Protein AF-A0A1I2Y8J3-F1 (afdb_monomer_lite)

Radius of gyration: 14.12 Å; chains: 1; bounding box: 34×33×39 Å

pLDDT: mean 87.3, std 13.35, range [31.08, 98.31]

Foldseek 3Di:
DCCPAPNVVQAAKDWDWDWDQDPVGIWIKTWMWHWDQDDPNQWIWIWIWMDTHNDTKIKIKIWGADPPRFKIKIWMAMPVRDIFIWMWGADPQWIWIDGDVDTDIDGDDDPDD

Organism: NCBI:txid414048

Sequence (113 aa):
MIKNSNFKRLLGVWTTSGSIKSEHGNLNLTGIDSYELTLDGHFILHKADVKMGVESSQTFEMIKLDSALDKANMQYFNSKGENGKMISSITDNNFNIEGNGLKFSGKSLLSVL

Secondary structure (DSSP, 8-state):
-GGGSGGGGG-EEEEEEEEEEETTEEEEEEEEEEEEEEGGGTEEEEEEEEEETTEEEEEEEEEEE-SSTTEEEEEEEETTS-EEEEEEEEETTEEEEEETTEEEEEE------

Structure (mmCIF, N/CA/C/O backbone):
data_AF-A0A1I2Y8J3-F1
#
_entry.id   AF-A0A1I2Y8J3-F1
#
loop_
_atom_site.group_PDB
_atom_site.id
_atom_site.type_symbol
_atom_site.label_atom_id
_atom_site.label_alt_id
_atom_site.label_comp_id
_atom_site.label_asym_id
_atom_site.label_entity_id
_atom_site.label_seq_id
_atom_site.pdbx_PDB_ins_code
_atom_site.Cartn_x
_atom_site.Cartn_y
_atom_site.Cartn_z
_atom_site.occupancy
_atom_site.B_iso_or_equiv
_atom_site.auth_seq_id
_atom_site.auth_comp_id
_atom_site.auth_asym_id
_atom_site.auth_atom_id
_atom_site.pdbx_PDB_model_num
ATOM 1 N N . MET A 1 1 ? 7.696 -0.724 -16.799 1.00 79.88 1 MET A N 1
ATOM 2 C CA . MET A 1 1 ? 6.926 -1.835 -16.186 1.00 79.88 1 MET A CA 1
ATOM 3 C C . MET A 1 1 ? 7.188 -1.862 -14.689 1.00 79.88 1 MET A C 1
ATOM 5 O O . MET A 1 1 ? 8.342 -1.683 -14.314 1.00 79.88 1 MET A O 1
ATOM 9 N N . ILE A 1 2 ? 6.171 -2.108 -13.850 1.00 88.38 2 ILE A N 1
ATOM 10 C CA . ILE A 1 2 ? 6.312 -2.103 -12.374 1.00 88.38 2 ILE A CA 1
ATOM 11 C C . ILE A 1 2 ? 7.382 -3.076 -11.881 1.00 88.38 2 ILE A C 1
ATOM 13 O O . ILE A 1 2 ? 8.165 -2.740 -11.000 1.00 88.38 2 ILE A O 1
ATOM 17 N N . LYS A 1 3 ? 7.498 -4.248 -12.515 1.00 87.38 3 LYS A N 1
ATOM 18 C CA . LYS A 1 3 ? 8.533 -5.248 -12.194 1.00 87.38 3 LYS A CA 1
ATOM 19 C C . LYS A 1 3 ? 9.972 -4.710 -12.286 1.00 87.38 3 LYS A C 1
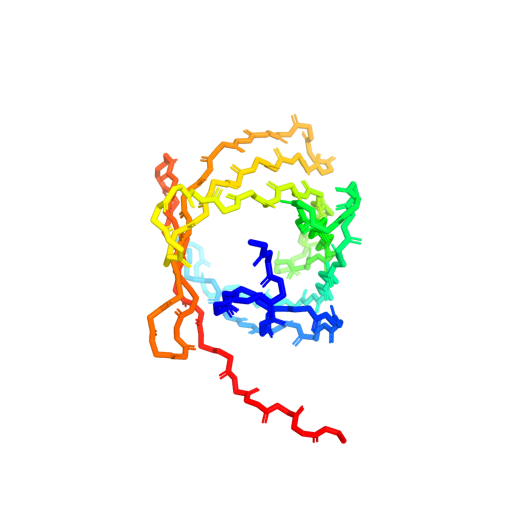ATOM 21 O O . LYS A 1 3 ? 10.871 -5.274 -11.667 1.00 87.38 3 LYS A O 1
ATOM 26 N N . ASN A 1 4 ? 10.178 -3.615 -13.018 1.00 87.88 4 ASN A N 1
ATOM 27 C CA . ASN A 1 4 ? 11.483 -2.996 -13.241 1.00 87.88 4 ASN A CA 1
ATOM 28 C C . ASN A 1 4 ? 11.680 -1.703 -12.429 1.00 87.88 4 ASN A C 1
ATOM 30 O O . ASN A 1 4 ? 12.686 -1.031 -12.626 1.00 87.88 4 ASN A O 1
ATOM 34 N N . SER A 1 5 ? 10.748 -1.335 -11.543 1.00 90.31 5 SER A N 1
ATOM 35 C CA . SER A 1 5 ? 10.867 -0.150 -10.684 1.00 90.31 5 SER A CA 1
ATOM 36 C C . SER A 1 5 ? 11.037 -0.525 -9.210 1.00 90.31 5 SER A C 1
ATOM 38 O O . SER A 1 5 ? 10.895 -1.687 -8.819 1.00 90.31 5 SER A O 1
ATOM 40 N N . ASN A 1 6 ? 11.314 0.471 -8.365 1.00 89.81 6 ASN A N 1
ATOM 41 C CA . ASN A 1 6 ? 11.382 0.277 -6.914 1.00 89.81 6 ASN A CA 1
ATOM 42 C C . ASN A 1 6 ? 10.027 -0.110 -6.295 1.00 89.81 6 ASN A C 1
ATOM 44 O O . ASN A 1 6 ? 10.006 -0.734 -5.237 1.00 89.81 6 ASN A O 1
ATOM 48 N N . PHE A 1 7 ? 8.908 0.160 -6.975 1.00 91.94 7 PHE A N 1
ATOM 49 C CA . PHE A 1 7 ? 7.565 -0.207 -6.509 1.00 91.94 7 PHE A CA 1
ATOM 50 C C . PHE A 1 7 ? 7.323 -1.715 -6.470 1.00 91.94 7 PHE A C 1
ATOM 52 O O . PHE A 1 7 ? 6.457 -2.167 -5.725 1.00 91.94 7 PHE A O 1
ATOM 59 N N . LYS A 1 8 ? 8.131 -2.523 -7.173 1.00 92.12 8 LYS A N 1
ATOM 60 C CA . LYS A 1 8 ? 8.077 -3.989 -7.047 1.00 92.12 8 LYS A CA 1
ATOM 61 C C . LYS A 1 8 ? 8.285 -4.477 -5.608 1.00 92.12 8 LYS A C 1
ATOM 63 O O . LYS A 1 8 ? 7.869 -5.581 -5.288 1.00 92.12 8 LYS A O 1
ATOM 68 N N . ARG A 1 9 ? 8.935 -3.671 -4.757 1.00 90.62 9 ARG A N 1
ATOM 69 C CA . ARG A 1 9 ? 9.191 -3.983 -3.343 1.00 90.62 9 ARG A CA 1
ATOM 70 C C . ARG A 1 9 ? 7.928 -3.963 -2.486 1.00 90.62 9 ARG A C 1
ATOM 72 O O . ARG A 1 9 ? 7.951 -4.537 -1.411 1.00 90.62 9 ARG A O 1
ATOM 79 N N . LEU A 1 10 ? 6.863 -3.298 -2.940 1.00 91.81 10 LEU A N 1
ATOM 80 C CA . LEU A 1 10 ? 5.586 -3.279 -2.228 1.00 91.81 10 LEU A CA 1
ATOM 81 C C . LEU A 1 10 ? 4.817 -4.590 -2.410 1.00 91.81 10 LEU A C 1
ATOM 83 O O . LEU A 1 10 ? 3.997 -4.924 -1.566 1.00 91.81 10 LEU A O 1
ATOM 87 N N . LEU A 1 11 ? 5.074 -5.327 -3.497 1.00 94.62 11 LEU A N 1
ATOM 88 C CA . LEU A 1 11 ? 4.319 -6.527 -3.855 1.00 94.62 11 LEU A CA 1
ATOM 89 C C . LEU A 1 11 ? 4.389 -7.580 -2.746 1.00 94.62 11 LEU A C 1
ATOM 91 O O . LEU A 1 11 ? 5.476 -7.947 -2.303 1.00 94.62 11 LEU A O 1
ATOM 95 N N . GLY A 1 12 ? 3.227 -8.087 -2.346 1.00 95.50 12 GLY A N 1
ATOM 96 C CA . GLY A 1 12 ? 3.094 -9.037 -1.247 1.00 95.50 12 GLY A CA 1
ATOM 97 C C . GLY A 1 12 ? 1.985 -8.657 -0.275 1.00 95.50 12 GLY A C 1
ATOM 98 O O . GLY A 1 12 ? 1.181 -7.764 -0.542 1.00 95.50 12 GLY A O 1
ATOM 99 N N . VAL A 1 13 ? 1.946 -9.368 0.849 1.00 96.56 13 VAL A N 1
ATOM 100 C CA . VAL A 1 13 ? 1.031 -9.110 1.964 1.00 96.56 13 VAL A CA 1
ATOM 101 C C . VAL A 1 13 ? 1.852 -8.652 3.160 1.00 96.56 13 VAL A C 1
ATOM 103 O O . VAL A 1 13 ? 2.875 -9.256 3.480 1.00 96.56 13 VAL A O 1
ATOM 106 N N . TRP A 1 14 ? 1.396 -7.594 3.814 1.00 93.56 14 TRP A N 1
ATOM 107 C CA . TRP A 1 14 ? 2.075 -6.929 4.913 1.00 93.56 14 TRP A CA 1
ATOM 108 C C . TRP A 1 14 ? 1.143 -6.824 6.106 1.00 93.56 14 TRP A C 1
ATOM 110 O O . TRP A 1 14 ? -0.021 -6.457 5.963 1.00 93.56 14 TRP A O 1
ATOM 120 N N . THR A 1 15 ? 1.677 -7.094 7.292 1.00 93.25 15 THR A N 1
ATOM 121 C CA . THR A 1 15 ? 1.036 -6.694 8.543 1.00 93.25 15 THR A CA 1
ATOM 122 C C . THR A 1 15 ? 1.560 -5.318 8.915 1.00 93.25 15 THR A C 1
ATOM 124 O O . THR A 1 15 ? 2.755 -5.149 9.168 1.00 93.25 15 THR A O 1
ATOM 127 N N . THR A 1 16 ? 0.671 -4.337 8.969 1.00 87.81 16 THR A N 1
ATOM 128 C CA . THR A 1 16 ? 1.017 -2.948 9.262 1.00 87.81 16 THR A CA 1
ATOM 129 C C . THR A 1 16 ? 0.671 -2.628 10.704 1.00 87.81 16 THR A C 1
ATOM 131 O O . THR A 1 16 ? -0.390 -2.995 11.207 1.00 87.81 16 THR A O 1
ATOM 134 N N . SER A 1 17 ? 1.565 -1.923 11.391 1.00 90.31 17 SER A N 1
ATOM 135 C CA . SER A 1 17 ? 1.287 -1.366 12.712 1.00 90.31 17 SER A CA 1
ATOM 136 C C . SER A 1 17 ? 1.941 0.001 12.866 1.00 90.31 17 SER A C 1
ATOM 138 O O . SER A 1 17 ? 2.940 0.301 12.211 1.00 90.31 17 SER A O 1
ATOM 140 N N . GLY A 1 18 ? 1.366 0.852 13.708 1.00 87.38 18 GLY A N 1
ATOM 141 C CA . GLY A 1 18 ? 1.889 2.189 13.943 1.00 87.38 18 GLY A CA 1
ATOM 142 C C . GLY A 1 18 ? 1.099 2.962 14.986 1.00 87.38 18 GLY A C 1
ATOM 143 O O . GLY A 1 18 ? 0.197 2.434 15.635 1.00 87.38 18 GLY A O 1
ATOM 144 N N . SER A 1 19 ? 1.441 4.239 15.133 1.00 86.38 19 SER A N 1
ATOM 145 C CA . SER A 1 19 ? 0.709 5.171 15.984 1.00 86.38 19 SER A CA 1
ATOM 146 C C . SER A 1 19 ? 0.351 6.430 15.203 1.00 86.38 19 SER A C 1
ATOM 148 O O . SER A 1 19 ? 1.188 6.986 14.492 1.00 86.38 19 SER A O 1
ATOM 150 N N . ILE A 1 20 ? -0.896 6.870 15.343 1.00 83.81 20 ILE A N 1
ATOM 151 C CA . ILE A 1 20 ? -1.428 8.101 14.765 1.00 83.81 20 ILE A CA 1
ATOM 152 C C . ILE A 1 20 ? -1.483 9.139 15.877 1.00 83.81 20 ILE A C 1
ATOM 154 O O . ILE A 1 20 ? -2.153 8.934 16.888 1.00 83.81 20 ILE A O 1
ATOM 158 N N . LYS A 1 21 ? -0.799 10.267 15.685 1.00 83.00 21 LYS A N 1
ATOM 159 C CA . LYS A 1 21 ? -0.936 11.426 16.569 1.00 83.00 21 LYS A CA 1
ATOM 160 C C . LYS A 1 21 ? -2.151 12.236 16.131 1.00 83.00 21 LYS A C 1
ATOM 162 O O . LYS A 1 21 ? -2.188 12.704 14.997 1.00 83.00 21 LYS A O 1
ATOM 167 N N . SER A 1 22 ? -3.115 12.399 17.027 1.00 79.31 22 SER A N 1
ATOM 168 C CA . SER A 1 22 ? -4.308 13.225 16.827 1.00 79.31 22 SER A CA 1
ATOM 169 C C . SER A 1 22 ? -4.438 14.255 17.950 1.00 79.31 22 SER A C 1
ATOM 171 O O . SER A 1 22 ? -3.758 14.153 18.973 1.00 79.31 22 SER A O 1
ATOM 173 N N . GLU A 1 23 ? -5.342 15.223 17.794 1.00 80.69 23 GLU A N 1
ATOM 174 C CA . GLU A 1 23 ? -5.672 16.188 18.856 1.00 80.69 23 GLU A CA 1
ATOM 175 C C . GLU A 1 23 ? -6.195 15.505 20.132 1.00 80.69 23 GLU A C 1
ATOM 177 O O . GLU A 1 23 ? -6.027 16.020 21.235 1.00 80.69 23 GLU A O 1
ATOM 182 N N . HIS A 1 24 ? -6.769 14.306 19.998 1.00 80.44 24 HIS A N 1
ATOM 183 C CA . HIS A 1 24 ? -7.295 13.499 21.101 1.00 80.44 24 HIS A CA 1
ATOM 184 C C . HIS A 1 24 ? -6.271 12.500 21.670 1.00 80.44 24 HIS A C 1
ATOM 186 O O . HIS A 1 24 ? -6.624 11.641 22.478 1.00 80.44 24 HIS A O 1
ATOM 192 N N . GLY A 1 25 ? -5.002 12.604 21.262 1.00 85.12 25 GLY A N 1
ATOM 193 C CA . GLY A 1 25 ? -3.909 11.745 21.710 1.00 85.12 25 GLY A CA 1
ATOM 194 C C . GLY A 1 25 ? -3.438 10.742 20.655 1.00 85.12 25 GLY A C 1
ATOM 195 O O . GLY A 1 25 ? -3.727 10.865 19.461 1.00 85.12 25 GLY A O 1
ATOM 196 N N . ASN A 1 26 ? -2.663 9.755 21.109 1.00 87.94 26 ASN A N 1
ATOM 197 C CA . ASN A 1 26 ? -2.077 8.729 20.251 1.00 87.94 26 ASN A CA 1
ATOM 198 C C . ASN A 1 26 ? -3.056 7.565 20.067 1.00 87.94 26 ASN A C 1
ATOM 200 O O . ASN A 1 26 ? -3.432 6.910 21.038 1.00 87.94 26 ASN A O 1
ATOM 204 N N . LEU A 1 27 ? -3.418 7.274 18.822 1.00 89.06 27 LEU A N 1
ATOM 205 C CA . LEU A 1 27 ? -4.197 6.095 18.454 1.00 89.06 27 LEU A CA 1
ATOM 206 C C . LEU A 1 27 ? -3.270 5.015 17.904 1.00 89.06 27 LEU A C 1
ATOM 208 O O . LEU A 1 27 ? -2.301 5.317 17.208 1.00 89.06 27 LEU A O 1
ATOM 212 N N . ASN A 1 28 ? -3.574 3.754 18.193 1.00 90.56 28 ASN A N 1
ATOM 213 C CA . ASN A 1 28 ? -2.879 2.632 17.572 1.00 90.56 28 ASN A CA 1
ATOM 214 C C . ASN A 1 28 ? -3.475 2.358 16.192 1.00 90.56 28 ASN A C 1
ATOM 216 O O . ASN A 1 28 ? -4.697 2.333 16.036 1.00 90.56 28 ASN A O 1
ATOM 220 N N . LEU A 1 29 ? -2.598 2.122 15.222 1.00 90.44 29 LEU A N 1
ATOM 221 C CA . LEU A 1 29 ? -2.936 1.619 13.901 1.00 90.44 29 LEU A CA 1
ATOM 222 C C . LEU A 1 29 ? -2.460 0.173 13.797 1.00 90.44 29 LEU A C 1
ATOM 224 O O . LEU A 1 29 ? -1.313 -0.126 14.128 1.00 90.44 29 LEU A O 1
ATOM 228 N N . THR A 1 30 ? -3.327 -0.711 13.321 1.00 94.81 30 THR A N 1
ATOM 229 C CA . THR A 1 30 ? -2.993 -2.099 12.976 1.00 94.81 30 THR A CA 1
ATOM 230 C C . THR A 1 30 ? -3.774 -2.503 11.743 1.00 94.81 30 THR A C 1
ATOM 232 O O . THR A 1 30 ? -4.952 -2.172 11.661 1.00 94.81 30 THR A O 1
ATOM 235 N N . GLY A 1 31 ? -3.187 -3.253 10.824 1.00 94.62 31 GLY A N 1
ATOM 236 C CA . GLY A 1 31 ? -3.914 -3.705 9.647 1.00 94.62 31 GLY A CA 1
ATOM 237 C C . GLY A 1 31 ? -3.159 -4.714 8.810 1.00 94.62 31 GLY A C 1
ATOM 238 O O . GLY A 1 31 ? -2.045 -5.120 9.147 1.00 94.62 31 GLY A O 1
ATOM 239 N N . ILE A 1 32 ? -3.801 -5.110 7.720 1.00 96.00 32 ILE A N 1
ATOM 240 C CA . ILE A 1 32 ? -3.228 -5.964 6.689 1.00 96.00 32 ILE A CA 1
ATOM 241 C C . ILE A 1 32 ? -3.332 -5.223 5.361 1.00 96.00 32 ILE A C 1
ATOM 243 O O . ILE A 1 32 ? -4.407 -4.762 4.977 1.00 96.00 32 ILE A O 1
ATOM 247 N N . ASP A 1 33 ? -2.213 -5.157 4.653 1.00 95.44 33 ASP A N 1
ATOM 248 C CA . ASP A 1 33 ? -2.110 -4.568 3.329 1.00 95.44 33 ASP A CA 1
ATOM 249 C C . ASP A 1 33 ? -1.689 -5.639 2.324 1.00 95.44 33 ASP A C 1
ATOM 251 O O . ASP A 1 33 ? -0.758 -6.400 2.572 1.00 95.44 33 ASP A O 1
ATOM 255 N N . SER A 1 34 ? -2.333 -5.695 1.164 1.00 97.38 34 SER A N 1
ATOM 256 C CA . SER A 1 34 ? -1.916 -6.551 0.052 1.00 97.38 34 SER A CA 1
ATOM 257 C C . SER A 1 34 ? -1.680 -5.722 -1.199 1.00 97.38 34 SER A C 1
ATOM 259 O O . SER A 1 34 ? -2.525 -4.899 -1.548 1.00 97.38 34 SER A O 1
ATOM 261 N N . TYR A 1 35 ? -0.580 -5.987 -1.893 1.00 96.94 35 TYR A N 1
ATOM 262 C CA . TYR A 1 35 ? -0.197 -5.329 -3.135 1.00 96.94 35 TYR A CA 1
ATOM 263 C C . TYR A 1 35 ? 0.021 -6.387 -4.211 1.00 96.94 35 TYR A C 1
ATOM 265 O O . TYR A 1 35 ? 0.945 -7.202 -4.123 1.00 96.94 35 TYR A O 1
ATOM 273 N N . GLU A 1 36 ? -0.809 -6.358 -5.246 1.00 97.62 36 GLU A N 1
ATOM 274 C CA . GLU A 1 36 ? -0.752 -7.313 -6.351 1.00 97.62 36 GLU A CA 1
ATOM 275 C C . GLU A 1 36 ? -0.621 -6.604 -7.696 1.00 97.62 36 GLU A C 1
ATOM 277 O O . GLU A 1 36 ? -1.192 -5.538 -7.919 1.00 97.62 36 GLU A O 1
ATOM 282 N N . LEU A 1 37 ? 0.136 -7.199 -8.618 1.00 97.19 37 LEU A N 1
ATOM 283 C CA . LEU A 1 37 ? 0.138 -6.734 -10.001 1.00 97.19 37 LEU A CA 1
ATOM 284 C C . LEU A 1 37 ? -1.221 -7.038 -10.631 1.00 97.19 37 LEU A C 1
ATOM 286 O O . LEU A 1 37 ? -1.714 -8.158 -10.536 1.00 97.19 37 LEU A O 1
ATOM 290 N N . THR A 1 38 ? -1.782 -6.063 -11.334 1.00 96.94 38 THR A N 1
ATOM 291 C CA . THR A 1 38 ? -3.037 -6.216 -12.076 1.00 96.94 38 THR A CA 1
ATOM 292 C C . THR A 1 38 ? -2.924 -5.572 -13.454 1.00 96.94 38 THR A C 1
ATOM 294 O O . THR A 1 38 ? -1.939 -4.879 -13.734 1.00 96.94 38 THR A O 1
ATOM 297 N N . LEU A 1 39 ? -3.917 -5.819 -14.317 1.00 96.12 39 LEU A N 1
ATOM 298 C CA . LEU A 1 39 ? -4.014 -5.251 -15.667 1.00 96.12 39 LEU A CA 1
ATOM 299 C C . LEU A 1 39 ? -2.682 -5.407 -16.425 1.00 96.12 39 LEU A C 1
ATOM 301 O O . LEU A 1 39 ? -1.988 -4.432 -16.715 1.00 96.12 39 LEU A O 1
ATOM 305 N N . ASP A 1 40 ? -2.274 -6.664 -16.616 1.00 94.38 40 ASP A N 1
ATOM 306 C CA . ASP A 1 40 ? -1.029 -7.076 -17.284 1.00 94.38 40 ASP A CA 1
ATOM 307 C C . ASP A 1 40 ? 0.266 -6.510 -16.667 1.00 94.38 40 ASP A C 1
ATOM 309 O O . ASP A 1 40 ? 1.317 -6.410 -17.302 1.00 94.38 40 ASP A O 1
ATOM 313 N N . GLY A 1 41 ? 0.223 -6.161 -15.377 1.00 92.44 41 GLY A N 1
ATOM 314 C CA . GLY A 1 41 ? 1.375 -5.642 -14.637 1.00 92.44 41 GLY A CA 1
ATOM 315 C C . GLY A 1 41 ? 1.685 -4.172 -14.921 1.00 92.44 41 GLY A C 1
ATOM 316 O O . GLY A 1 41 ? 2.794 -3.708 -14.621 1.00 92.44 41 GLY A O 1
ATOM 317 N N . HIS A 1 42 ? 0.720 -3.441 -15.484 1.00 92.44 42 HIS A N 1
ATOM 318 C CA . HIS A 1 42 ? 0.785 -1.989 -15.638 1.00 92.44 42 HIS A CA 1
ATOM 319 C C . HIS A 1 42 ? 0.388 -1.236 -14.364 1.00 92.44 42 HIS A C 1
ATOM 321 O O . HIS A 1 42 ? 0.788 -0.081 -14.204 1.00 92.44 42 HIS A O 1
ATOM 327 N N . PHE A 1 43 ? -0.333 -1.895 -13.452 1.00 96.56 43 PHE A N 1
ATOM 328 C CA . PHE A 1 43 ? -0.805 -1.312 -12.200 1.00 96.56 43 PHE A CA 1
ATOM 329 C C . PHE A 1 43 ? -0.533 -2.230 -11.002 1.00 96.56 43 PHE A C 1
ATOM 331 O O . PHE A 1 43 ? -0.363 -3.444 -11.162 1.00 96.56 43 PHE A O 1
ATOM 338 N N . ILE A 1 44 ? -0.506 -1.642 -9.805 1.00 97.44 44 ILE A N 1
ATOM 339 C CA . ILE A 1 44 ? -0.620 -2.374 -8.538 1.00 97.44 44 ILE A CA 1
ATOM 340 C C . ILE A 1 44 ? -2.020 -2.120 -7.987 1.00 97.44 44 ILE A C 1
ATOM 342 O O . ILE A 1 44 ? -2.421 -0.964 -7.861 1.00 97.44 44 ILE A O 1
ATOM 346 N N . LEU A 1 45 ? -2.739 -3.186 -7.649 1.00 98.31 45 LEU A N 1
ATOM 347 C CA . LEU A 1 45 ? -3.915 -3.100 -6.798 1.00 98.31 45 LEU A CA 1
ATOM 348 C C . LEU A 1 45 ? -3.455 -3.243 -5.349 1.00 98.31 45 LEU A C 1
ATOM 350 O O . LEU A 1 45 ? -2.932 -4.285 -4.952 1.00 98.31 45 LEU A O 1
ATOM 354 N N . HIS A 1 46 ? -3.630 -2.177 -4.581 1.00 97.75 46 HIS A N 1
ATOM 355 C CA . HIS A 1 46 ? -3.444 -2.166 -3.140 1.00 97.75 46 HIS A CA 1
ATOM 356 C C . HIS A 1 46 ? -4.801 -2.342 -2.460 1.00 97.75 46 HIS A C 1
ATOM 358 O O . HIS A 1 46 ? -5.781 -1.683 -2.809 1.00 97.75 46 HIS A O 1
ATOM 364 N N . LYS A 1 47 ? -4.866 -3.265 -1.504 1.00 98.19 47 LYS A N 1
ATOM 365 C CA . LYS A 1 47 ? -6.012 -3.454 -0.614 1.00 98.19 47 LYS A CA 1
ATOM 366 C C . LYS A 1 47 ? -5.514 -3.304 0.810 1.00 98.19 47 LYS A C 1
ATOM 368 O O . LYS A 1 47 ? -4.537 -3.958 1.164 1.00 98.19 47 LYS A O 1
ATOM 373 N N . ALA A 1 48 ? -6.187 -2.485 1.600 1.00 96.50 48 ALA A N 1
ATOM 374 C CA . ALA A 1 48 ? -5.883 -2.284 3.005 1.00 96.50 48 ALA A CA 1
ATOM 375 C C . ALA A 1 48 ? -7.125 -2.587 3.841 1.00 96.50 48 ALA A C 1
ATOM 377 O O . ALA A 1 48 ? -8.217 -2.122 3.514 1.00 96.50 48 ALA A O 1
ATOM 378 N N . ASP A 1 49 ? -6.952 -3.336 4.923 1.00 96.88 49 ASP A N 1
ATOM 379 C CA . ASP A 1 49 ? -7.925 -3.459 6.006 1.00 96.88 49 ASP A CA 1
ATOM 380 C C . ASP A 1 49 ? -7.231 -3.017 7.293 1.00 96.88 49 ASP A C 1
ATOM 382 O O . ASP A 1 49 ? -6.322 -3.687 7.793 1.00 96.88 49 ASP A O 1
ATOM 386 N N . VAL A 1 50 ? -7.590 -1.827 7.770 1.00 94.00 50 VAL A N 1
ATOM 387 C CA . VAL A 1 50 ? -6.863 -1.131 8.832 1.00 94.00 50 VAL A CA 1
ATOM 388 C C . VAL A 1 50 ? -7.811 -0.726 9.943 1.00 94.00 50 VAL A C 1
ATOM 390 O O . VAL A 1 50 ? -8.889 -0.179 9.712 1.00 94.00 50 VAL A O 1
ATOM 393 N N . LYS A 1 51 ? -7.359 -0.926 11.175 1.00 93.56 51 LYS A N 1
ATOM 394 C CA . LYS A 1 51 ? -7.990 -0.453 12.398 1.00 93.56 51 LYS A CA 1
ATOM 395 C C . LYS A 1 51 ? -7.186 0.704 12.980 1.00 93.56 51 LYS A C 1
ATOM 397 O O . LYS A 1 51 ? -5.976 0.587 13.160 1.00 93.56 51 LYS A O 1
ATOM 402 N N . MET A 1 52 ? -7.869 1.798 13.295 1.00 89.69 52 MET A N 1
ATOM 403 C CA . MET A 1 52 ? -7.339 3.021 13.892 1.00 89.69 52 MET A CA 1
ATOM 404 C C . MET A 1 52 ? -8.112 3.303 15.182 1.00 89.69 52 MET A C 1
ATOM 406 O O . MET A 1 52 ? -9.244 3.785 15.164 1.00 89.69 52 MET A O 1
ATOM 410 N N . GLY A 1 53 ? -7.528 2.947 16.326 1.00 88.12 53 GLY A N 1
ATOM 411 C CA . GLY A 1 53 ? -8.252 2.950 17.596 1.00 88.12 53 GLY A CA 1
ATOM 412 C C . GLY A 1 53 ? -9.430 1.969 17.566 1.00 88.12 53 GLY A C 1
ATOM 413 O O . GLY A 1 53 ? -9.227 0.759 17.481 1.00 88.12 53 GLY A O 1
ATOM 414 N N . VAL A 1 54 ? -10.659 2.480 17.654 1.00 88.25 54 VAL A N 1
ATOM 415 C CA . VAL A 1 54 ? -11.891 1.671 17.559 1.00 88.25 54 VAL A CA 1
ATOM 416 C C . VAL A 1 54 ? -12.465 1.614 16.145 1.00 88.25 54 VAL A C 1
ATOM 418 O O . VAL A 1 54 ? -13.314 0.769 15.876 1.00 88.25 54 VAL A O 1
ATOM 421 N N . GLU A 1 55 ? -12.002 2.480 15.247 1.00 90.69 55 GLU A N 1
ATOM 422 C CA . GLU A 1 55 ? -12.507 2.551 13.882 1.00 90.69 55 GLU A CA 1
ATOM 423 C C . GLU A 1 55 ? -11.795 1.557 12.974 1.00 90.69 55 GLU A C 1
ATOM 425 O O . GLU A 1 55 ? -10.589 1.353 13.085 1.00 90.69 55 GLU A O 1
ATOM 430 N N . SER A 1 56 ? -12.535 0.982 12.033 1.00 93.12 56 SER A N 1
ATOM 431 C CA . SER A 1 56 ? -12.010 0.148 10.951 1.00 93.12 56 SER A CA 1
ATOM 432 C C . SER A 1 56 ? -12.306 0.795 9.607 1.00 93.12 56 SER A C 1
ATOM 434 O O . SER A 1 56 ? -13.382 1.365 9.419 1.00 93.12 56 SER A O 1
ATOM 436 N N . SER A 1 57 ? -11.380 0.673 8.663 1.00 93.81 57 SER A N 1
ATOM 437 C CA . SER A 1 57 ? -11.576 1.115 7.290 1.00 93.81 57 SER A CA 1
ATOM 438 C C . SER A 1 57 ? -10.938 0.130 6.329 1.00 93.81 57 SER A C 1
ATOM 440 O O . SER A 1 57 ? -9.756 -0.188 6.446 1.00 93.81 57 SER A O 1
ATOM 442 N N . GLN A 1 58 ? -11.719 -0.283 5.337 1.00 96.88 58 GLN A N 1
ATOM 443 C CA . GLN A 1 58 ? -11.213 -0.995 4.172 1.00 96.88 58 GLN A CA 1
ATOM 444 C C . GLN A 1 58 ? -10.992 -0.007 3.033 1.00 96.88 58 GLN A C 1
ATOM 446 O O . GLN A 1 58 ? -11.836 0.861 2.801 1.00 96.88 58 GLN A O 1
ATOM 451 N N . THR A 1 59 ? -9.879 -0.143 2.324 1.00 96.88 59 THR A N 1
ATOM 452 C CA . THR A 1 59 ? -9.494 0.740 1.221 1.00 96.88 59 THR A CA 1
ATOM 453 C C . THR A 1 59 ? -9.005 -0.091 0.049 1.00 96.88 59 THR A C 1
ATOM 455 O O . THR A 1 59 ? -8.181 -0.986 0.224 1.00 96.88 59 THR A O 1
ATOM 458 N N . PHE A 1 60 ? -9.478 0.235 -1.151 1.00 98.25 60 PHE A N 1
ATOM 459 C CA . PHE A 1 60 ? -8.872 -0.208 -2.401 1.00 98.25 60 PHE A CA 1
ATOM 460 C C . PHE A 1 60 ? -8.212 0.968 -3.089 1.00 98.25 60 PHE A C 1
ATOM 462 O O . PHE A 1 60 ? -8.782 2.055 -3.168 1.00 98.25 60 PHE A O 1
ATOM 469 N N . GLU A 1 61 ? -7.032 0.726 -3.633 1.00 97.88 61 GLU A N 1
ATOM 470 C CA . GLU A 1 61 ? -6.258 1.737 -4.317 1.00 97.88 61 GLU A CA 1
ATOM 471 C C . GLU A 1 61 ? -5.586 1.175 -5.566 1.00 97.88 61 GLU A C 1
ATOM 473 O O . GLU A 1 61 ? -5.020 0.083 -5.571 1.00 97.88 61 GLU A O 1
ATOM 478 N N . MET A 1 62 ? -5.653 1.949 -6.646 1.00 97.94 62 MET A N 1
ATOM 479 C CA . MET A 1 62 ? -4.940 1.659 -7.880 1.00 97.94 62 MET A CA 1
ATOM 480 C C . MET A 1 62 ? -3.686 2.525 -7.966 1.00 97.94 62 MET A C 1
ATOM 482 O O . MET A 1 62 ? -3.781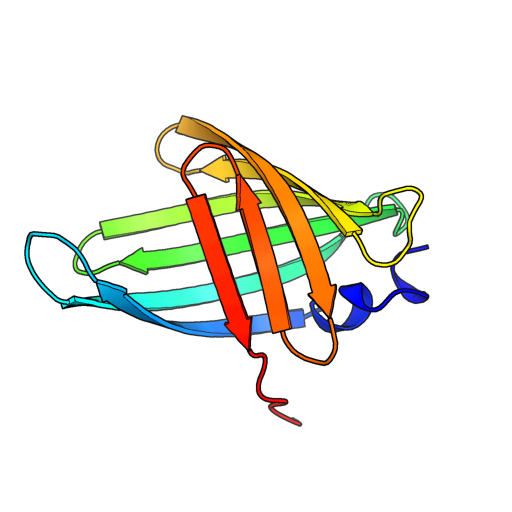 3.754 -7.950 1.00 97.94 62 MET A O 1
ATOM 486 N N . ILE A 1 63 ? -2.526 1.887 -8.119 1.00 96.56 63 ILE A N 1
ATOM 487 C CA . ILE A 1 63 ? -1.224 2.552 -8.207 1.00 96.56 63 ILE A CA 1
ATOM 488 C C . ILE A 1 63 ? -0.670 2.391 -9.622 1.00 96.56 63 ILE A C 1
ATOM 490 O O . ILE A 1 63 ? -0.503 1.276 -10.126 1.00 96.56 63 ILE A O 1
ATOM 494 N N . LYS A 1 64 ? -0.343 3.514 -10.259 1.00 95.50 64 LYS A N 1
ATOM 495 C CA . LYS A 1 64 ? 0.222 3.589 -11.609 1.00 95.50 64 LYS A CA 1
ATOM 496 C C . LYS A 1 64 ? 1.538 4.352 -11.568 1.00 95.50 64 LYS A C 1
ATOM 498 O O . LYS A 1 64 ? 1.553 5.503 -11.144 1.00 95.50 64 LYS A O 1
ATOM 503 N N . LEU A 1 65 ? 2.621 3.761 -12.072 1.00 92.44 65 LEU A N 1
ATOM 504 C CA . LEU A 1 65 ? 3.880 4.496 -12.229 1.00 92.44 65 LEU A CA 1
ATOM 505 C C . LEU A 1 65 ? 3.693 5.728 -13.116 1.00 92.44 65 LEU A C 1
ATOM 507 O O . LEU A 1 65 ? 3.001 5.674 -14.138 1.00 92.44 65 LEU A O 1
ATOM 511 N N . ASP A 1 66 ? 4.338 6.819 -12.728 1.00 86.25 66 ASP A N 1
ATOM 512 C CA . ASP A 1 66 ? 4.530 7.960 -13.610 1.00 86.25 66 ASP A CA 1
ATOM 513 C C . ASP A 1 66 ? 5.635 7.646 -14.642 1.00 86.25 66 ASP A C 1
ATOM 515 O O . ASP A 1 66 ? 6.366 6.656 -14.553 1.00 86.25 66 ASP A O 1
ATOM 519 N N . SER A 1 67 ? 5.735 8.497 -15.656 1.00 74.81 67 SER A N 1
ATOM 520 C CA . SER A 1 67 ? 6.818 8.558 -16.638 1.00 74.81 67 SER A CA 1
ATOM 521 C C . SER A 1 67 ? 8.208 8.586 -15.989 1.00 74.81 67 SER A C 1
ATOM 523 O O . SER A 1 67 ? 9.138 7.962 -16.505 1.00 74.81 67 SER A O 1
ATOM 525 N N . ALA A 1 68 ? 8.336 9.237 -14.831 1.00 66.88 68 ALA A N 1
ATOM 526 C CA . ALA A 1 68 ? 9.489 9.125 -13.951 1.00 66.88 68 ALA A CA 1
ATOM 527 C C . ALA A 1 68 ? 9.336 7.860 -13.078 1.00 66.88 68 ALA A C 1
ATOM 529 O O . ALA A 1 68 ? 8.433 7.764 -12.249 1.00 66.88 68 ALA A O 1
ATOM 530 N N . LEU A 1 69 ? 10.194 6.852 -13.295 1.00 69.31 69 LEU A N 1
ATOM 531 C CA . LEU A 1 69 ? 10.100 5.503 -12.694 1.00 69.31 69 LEU A CA 1
ATOM 532 C C . LEU A 1 69 ? 10.260 5.456 -11.156 1.00 69.31 69 LEU A C 1
ATOM 534 O O . LEU A 1 69 ? 10.237 4.373 -10.564 1.00 69.31 69 LEU A O 1
ATOM 538 N N . ASP A 1 70 ? 10.449 6.607 -10.522 1.00 81.50 70 ASP A N 1
ATOM 539 C CA . ASP A 1 70 ? 10.592 6.834 -9.086 1.00 81.50 70 ASP A CA 1
ATOM 540 C C . ASP A 1 70 ? 9.306 7.355 -8.420 1.00 81.50 70 ASP A C 1
ATOM 542 O O . ASP A 1 70 ? 9.234 7.380 -7.187 1.00 81.50 70 ASP A O 1
ATOM 546 N N . LYS A 1 71 ? 8.280 7.709 -9.207 1.00 91.25 71 LYS A N 1
ATOM 547 C CA . LYS A 1 71 ? 6.981 8.188 -8.720 1.00 91.25 71 LYS A CA 1
ATOM 548 C C . LYS A 1 71 ? 5.817 7.332 -9.209 1.00 91.25 71 LYS A C 1
ATOM 550 O O . LYS A 1 71 ? 5.878 6.693 -10.260 1.00 91.25 71 LYS A O 1
ATOM 555 N N . ALA A 1 72 ? 4.721 7.356 -8.459 1.00 94.12 72 ALA A N 1
ATOM 556 C CA . ALA A 1 72 ? 3.458 6.768 -8.875 1.00 94.12 72 ALA A CA 1
ATOM 557 C C . ALA A 1 72 ? 2.271 7.665 -8.529 1.00 94.12 72 ALA A C 1
ATOM 559 O O . ALA A 1 72 ? 2.254 8.338 -7.504 1.00 94.12 72 ALA A O 1
ATOM 560 N N . ASN A 1 73 ? 1.260 7.630 -9.387 1.00 95.25 73 ASN A N 1
ATOM 561 C CA . ASN A 1 73 ? -0.061 8.168 -9.113 1.00 95.25 73 ASN A CA 1
ATOM 562 C C . ASN A 1 73 ? -0.911 7.087 -8.448 1.00 95.25 73 ASN A C 1
ATOM 564 O O . ASN A 1 73 ? -0.884 5.926 -8.862 1.00 95.25 73 ASN A O 1
ATOM 568 N N . MET A 1 74 ? -1.684 7.487 -7.452 1.00 95.75 74 MET A N 1
ATOM 569 C CA . MET A 1 74 ? -2.525 6.616 -6.641 1.00 95.75 74 MET A CA 1
ATOM 570 C C . MET A 1 74 ? -3.948 7.165 -6.645 1.00 95.75 74 MET A C 1
ATOM 572 O O . MET A 1 74 ? -4.149 8.379 -6.559 1.00 95.75 74 MET A O 1
ATOM 576 N N . GLN A 1 75 ? -4.935 6.282 -6.756 1.00 96.88 75 GLN A N 1
ATOM 577 C CA . GLN A 1 75 ? -6.350 6.621 -6.622 1.00 96.88 75 GLN A CA 1
ATOM 578 C C . GLN A 1 75 ? -7.007 5.609 -5.694 1.00 96.88 75 GLN A C 1
ATOM 580 O O . GLN A 1 75 ? -7.071 4.429 -6.044 1.00 96.88 75 GLN A O 1
ATOM 585 N N . TYR A 1 76 ? -7.528 6.079 -4.562 1.00 96.44 76 TYR A N 1
ATOM 586 C CA . TYR A 1 76 ? -8.162 5.227 -3.562 1.00 96.44 76 TYR A CA 1
ATOM 587 C C . TYR A 1 76 ? -9.676 5.426 -3.493 1.00 96.44 76 TYR A C 1
ATOM 589 O O . TYR A 1 76 ? -10.196 6.477 -3.883 1.00 96.44 76 TYR A O 1
ATOM 597 N N . PHE A 1 77 ? -10.343 4.412 -2.949 1.00 97.00 77 PHE A N 1
ATOM 598 C CA . PHE A 1 77 ? -11.737 4.392 -2.515 1.00 97.00 77 PHE A CA 1
ATOM 599 C C . PHE A 1 77 ? -11.818 3.608 -1.206 1.00 97.00 77 PHE A C 1
ATOM 601 O O . PHE A 1 77 ? -11.163 2.570 -1.084 1.00 97.00 77 PHE A O 1
ATOM 608 N N . ASN A 1 78 ? -12.609 4.064 -0.237 1.00 95.88 78 ASN A N 1
ATOM 609 C CA . ASN A 1 78 ? -12.716 3.387 1.054 1.00 95.88 78 ASN A CA 1
ATOM 610 C C . ASN A 1 78 ? -14.154 3.027 1.456 1.00 95.88 78 ASN A C 1
ATOM 612 O O . ASN A 1 78 ? -15.139 3.457 0.857 1.00 95.88 78 ASN A O 1
ATOM 616 N N . SER A 1 79 ? -14.258 2.228 2.517 1.00 95.31 79 SER A N 1
ATOM 617 C CA . SER A 1 79 ? -15.517 1.745 3.101 1.00 95.31 79 SER A CA 1
ATOM 618 C C . SER A 1 79 ? -16.443 2.841 3.644 1.00 95.31 79 SER A C 1
ATOM 620 O O . SER A 1 79 ? -17.610 2.567 3.908 1.00 95.31 79 SER A O 1
ATOM 622 N N . LYS A 1 80 ? -15.956 4.081 3.780 1.00 93.19 80 LYS A N 1
ATOM 623 C CA . LYS A 1 80 ? -16.752 5.250 4.179 1.00 93.19 80 LYS A CA 1
ATOM 624 C C . LYS A 1 80 ? -17.326 6.013 2.973 1.00 93.19 80 LYS A C 1
ATOM 626 O O . LYS A 1 80 ? -17.998 7.022 3.153 1.00 93.19 80 LYS A O 1
ATOM 631 N N . GLY A 1 81 ? -17.088 5.531 1.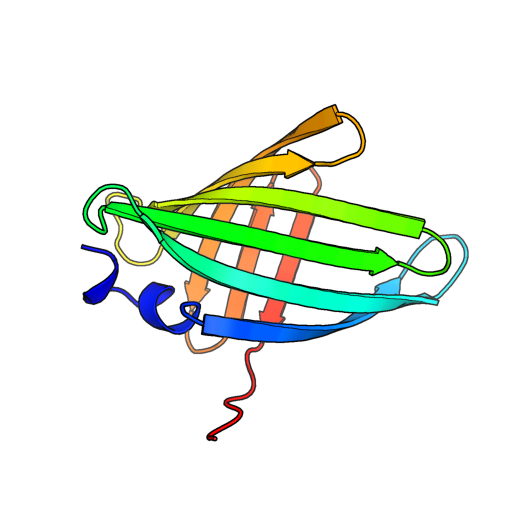749 1.00 93.75 81 GLY A N 1
ATOM 632 C CA . GLY A 1 81 ? -17.514 6.185 0.507 1.00 93.75 81 GLY A CA 1
ATOM 633 C C . GLY A 1 81 ? -16.598 7.330 0.066 1.00 93.75 81 GLY A C 1
ATOM 634 O O . GLY A 1 81 ? -16.912 8.040 -0.890 1.00 93.75 81 GLY A O 1
ATOM 635 N N . GLU A 1 82 ? -15.463 7.516 0.738 1.00 94.00 82 GLU A N 1
ATOM 636 C CA . GLU A 1 82 ? -14.486 8.547 0.407 1.00 94.00 82 GLU A CA 1
ATOM 637 C C . GLU A 1 82 ? -13.558 8.055 -0.707 1.00 94.00 82 GLU A C 1
ATOM 639 O O . GLU A 1 82 ? -13.352 6.853 -0.909 1.00 94.00 82 GLU A O 1
ATOM 644 N N . ASN A 1 83 ? -12.982 8.999 -1.443 1.00 94.88 83 ASN A N 1
ATOM 645 C CA . ASN A 1 83 ? -12.013 8.725 -2.492 1.00 94.88 83 ASN A CA 1
ATOM 646 C C . ASN A 1 83 ? -11.028 9.885 -2.618 1.00 94.88 83 ASN A C 1
ATOM 648 O O . ASN A 1 83 ? -11.317 11.014 -2.216 1.00 94.88 83 ASN A O 1
ATOM 652 N N . GLY A 1 84 ? -9.876 9.621 -3.223 1.00 93.69 84 GLY A N 1
ATOM 653 C CA . GLY A 1 84 ? -8.894 10.668 -3.446 1.00 93.69 84 GLY A CA 1
ATOM 654 C C . GLY A 1 84 ? -7.729 10.236 -4.314 1.00 93.69 84 GLY A C 1
ATOM 655 O O . GLY A 1 84 ? -7.516 9.053 -4.577 1.00 93.69 84 GLY A O 1
ATOM 656 N N . LYS A 1 85 ? -6.978 11.242 -4.761 1.00 94.62 85 LYS A N 1
ATOM 657 C CA . LYS A 1 85 ? -5.749 11.079 -5.535 1.00 94.62 85 LYS A CA 1
ATOM 658 C C . LYS A 1 85 ? -4.546 11.418 -4.678 1.00 94.62 85 LYS A C 1
ATOM 660 O O . LYS A 1 85 ? -4.579 12.397 -3.931 1.00 94.62 85 LYS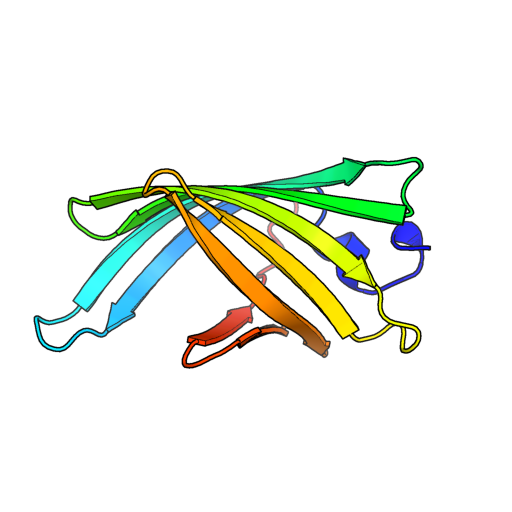 A O 1
ATOM 665 N N . MET A 1 86 ? -3.492 10.632 -4.830 1.00 94.25 86 MET A N 1
ATOM 666 C CA . MET A 1 86 ? -2.212 10.848 -4.166 1.00 94.25 86 MET A CA 1
ATOM 667 C C . MET A 1 86 ? -1.069 10.604 -5.148 1.00 94.25 86 MET A C 1
ATOM 669 O O . MET A 1 86 ? -1.238 9.971 -6.194 1.00 94.25 86 MET A O 1
ATOM 673 N N . ILE A 1 87 ? 0.099 11.124 -4.806 1.00 93.81 87 ILE A N 1
ATOM 674 C CA . ILE A 1 87 ? 1.362 10.832 -5.470 1.00 93.81 87 ILE A CA 1
ATOM 675 C C . ILE A 1 87 ? 2.239 10.125 -4.450 1.00 93.81 87 ILE A C 1
ATOM 677 O O . ILE A 1 87 ? 2.307 10.539 -3.295 1.00 93.81 87 ILE A O 1
ATOM 681 N N . SER A 1 88 ? 2.936 9.081 -4.873 1.00 93.56 88 SER A N 1
ATOM 682 C CA . SER A 1 88 ? 3.954 8.437 -4.056 1.00 93.56 88 SER A CA 1
ATOM 683 C C . SER A 1 88 ? 5.311 8.396 -4.717 1.00 93.56 88 SER A C 1
ATOM 685 O O . SER A 1 88 ? 5.445 8.523 -5.935 1.00 93.56 88 SER A O 1
ATOM 687 N N . SER A 1 89 ? 6.325 8.190 -3.887 1.00 92.81 89 SER A N 1
ATOM 688 C CA . SER A 1 89 ? 7.693 7.921 -4.304 1.00 92.81 89 SER A CA 1
ATOM 689 C C . SER A 1 89 ? 8.346 6.896 -3.385 1.00 92.81 89 SER A C 1
ATOM 691 O O . SER A 1 89 ? 7.997 6.771 -2.207 1.00 92.81 89 SER A O 1
ATOM 693 N N . ILE A 1 90 ? 9.314 6.160 -3.931 1.00 89.31 90 ILE A N 1
ATOM 694 C CA . ILE A 1 90 ? 10.188 5.286 -3.146 1.00 89.31 90 ILE A CA 1
ATOM 695 C C . ILE A 1 90 ? 11.621 5.769 -3.315 1.00 89.31 90 ILE A C 1
ATOM 697 O O . ILE A 1 90 ? 12.234 5.558 -4.365 1.00 89.31 90 ILE A O 1
ATOM 701 N N . THR A 1 91 ? 12.152 6.367 -2.251 1.00 86.00 91 THR A N 1
ATOM 702 C CA . THR A 1 91 ? 13.549 6.805 -2.165 1.00 86.00 91 THR A CA 1
ATOM 703 C C . THR A 1 91 ? 14.241 5.991 -1.079 1.00 86.00 91 THR A C 1
ATOM 705 O O . THR A 1 91 ? 13.766 5.925 0.057 1.00 86.00 91 THR A O 1
ATOM 708 N N . ASP A 1 92 ? 15.342 5.330 -1.439 1.00 84.50 92 ASP A N 1
ATOM 709 C CA . ASP A 1 92 ? 16.042 4.334 -0.621 1.00 84.50 92 ASP A CA 1
ATOM 710 C C . ASP A 1 92 ? 15.128 3.178 -0.174 1.00 84.50 92 ASP A C 1
ATOM 712 O O . ASP A 1 92 ? 14.875 2.245 -0.941 1.00 84.50 92 ASP A O 1
ATOM 716 N N . ASN A 1 93 ? 14.626 3.255 1.063 1.00 82.94 93 ASN A N 1
ATOM 717 C CA . ASN A 1 93 ? 13.702 2.307 1.698 1.00 82.94 93 ASN A CA 1
ATOM 718 C C . ASN A 1 93 ? 12.470 3.005 2.302 1.00 82.94 93 ASN A C 1
ATOM 720 O O . ASN A 1 93 ? 11.737 2.400 3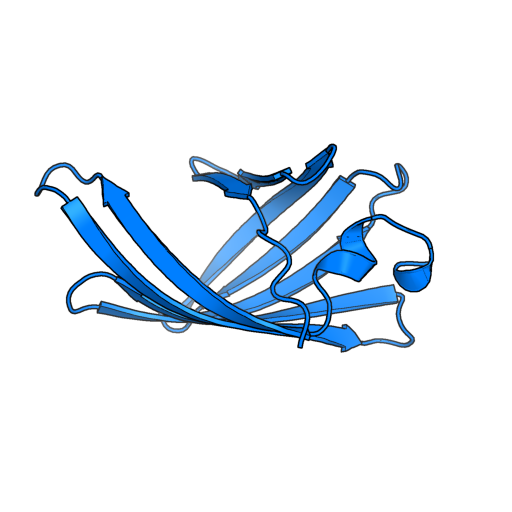.088 1.00 82.94 93 ASN A O 1
ATOM 724 N N . ASN A 1 94 ? 12.264 4.279 1.965 1.00 85.31 94 ASN A N 1
ATOM 725 C CA . ASN A 1 94 ? 11.133 5.063 2.435 1.00 85.31 94 ASN A CA 1
ATOM 726 C C . ASN A 1 94 ? 10.083 5.142 1.332 1.00 85.31 94 ASN A C 1
ATOM 728 O O . ASN A 1 94 ? 10.372 5.596 0.224 1.00 85.31 94 ASN A O 1
ATOM 732 N N . PHE A 1 95 ? 8.871 4.710 1.659 1.00 89.31 95 PHE A N 1
ATOM 733 C CA . PHE A 1 95 ? 7.689 4.902 0.839 1.00 89.31 95 PHE A CA 1
ATOM 734 C C . PHE A 1 95 ? 6.968 6.156 1.323 1.00 89.31 95 PHE A C 1
ATOM 736 O O . PHE A 1 95 ? 6.504 6.220 2.464 1.00 89.31 95 PHE A O 1
ATOM 743 N N . ASN A 1 96 ? 6.924 7.170 0.468 1.00 90.06 96 ASN A N 1
ATOM 744 C CA . ASN A 1 96 ? 6.295 8.448 0.769 1.00 90.06 96 ASN A CA 1
ATOM 745 C C . ASN A 1 96 ? 5.014 8.576 -0.040 1.00 90.06 96 ASN A C 1
ATOM 747 O O . ASN A 1 96 ? 5.007 8.221 -1.217 1.00 90.06 96 ASN A O 1
ATOM 751 N N . ILE A 1 97 ? 3.964 9.107 0.579 1.00 90.44 97 ILE A N 1
ATOM 752 C CA . ILE A 1 97 ? 2.682 9.394 -0.066 1.00 90.44 97 ILE A CA 1
ATOM 753 C C . ILE A 1 97 ? 2.292 10.829 0.286 1.00 90.44 97 ILE A C 1
ATOM 755 O O . ILE A 1 97 ? 2.322 11.223 1.455 1.00 90.44 97 ILE A O 1
ATOM 759 N N . GLU A 1 98 ? 1.919 11.603 -0.725 1.00 89.38 98 GLU A N 1
ATOM 760 C CA . GLU A 1 98 ? 1.467 12.985 -0.604 1.00 89.38 98 GLU A CA 1
ATOM 761 C C . GLU A 1 98 ? 0.140 13.162 -1.356 1.00 89.38 98 GLU A C 1
ATOM 763 O O . GLU A 1 98 ? -0.009 12.754 -2.507 1.00 89.38 98 GLU A O 1
ATOM 768 N N . GLY A 1 99 ? -0.841 13.777 -0.702 1.00 85.69 99 GLY A N 1
ATOM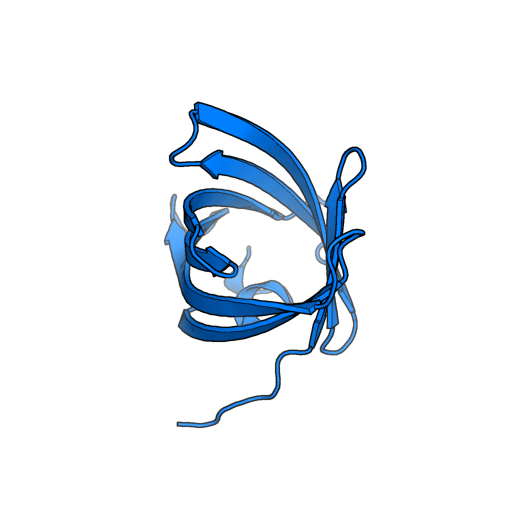 769 C CA . GLY A 1 99 ? -2.157 14.097 -1.254 1.00 85.69 99 GLY A CA 1
ATOM 770 C C . GLY A 1 99 ? -2.714 15.379 -0.639 1.00 85.69 99 GLY A C 1
ATOM 771 O O . GLY A 1 99 ? -2.060 16.008 0.193 1.00 85.69 99 GLY A O 1
ATOM 772 N N . ASN A 1 100 ? -3.927 15.781 -1.029 1.00 78.31 100 ASN A N 1
ATOM 773 C CA . ASN A 1 100 ? -4.567 17.006 -0.527 1.00 78.31 100 ASN A CA 1
ATOM 774 C C . ASN A 1 100 ? -4.743 16.966 1.003 1.00 78.31 100 ASN A C 1
ATOM 776 O O . ASN A 1 100 ? -5.717 16.415 1.506 1.00 78.31 100 ASN A O 1
ATOM 780 N N . GLY A 1 101 ? -3.791 17.550 1.734 1.00 68.38 101 GLY A N 1
ATOM 781 C CA . GLY A 1 101 ? -3.768 17.568 3.199 1.00 68.38 101 GLY A CA 1
ATOM 782 C C . GLY A 1 101 ? -3.265 16.279 3.860 1.00 68.38 101 GLY A C 1
ATOM 783 O O . GLY A 1 101 ? -3.211 16.224 5.085 1.00 68.38 101 GLY A O 1
ATOM 784 N N . LEU A 1 102 ? -2.863 15.265 3.085 1.00 66.75 102 LEU A N 1
ATOM 785 C CA . LEU A 1 102 ? -2.355 13.993 3.605 1.00 66.75 102 LEU A CA 1
ATOM 786 C C . LEU A 1 102 ? -0.871 13.838 3.276 1.00 66.75 102 LEU A C 1
ATOM 788 O O . LEU A 1 102 ? -0.467 13.944 2.119 1.00 66.75 102 LEU A O 1
ATOM 792 N N . LYS A 1 103 ? -0.062 13.554 4.299 1.00 68.25 103 LYS A N 1
ATOM 793 C CA . LYS A 1 103 ? 1.351 13.208 4.142 1.00 68.25 103 LYS A CA 1
ATOM 794 C C . LYS A 1 103 ? 1.675 11.983 4.980 1.00 68.25 103 LYS A C 1
ATOM 796 O O . LYS A 1 103 ? 1.477 11.984 6.193 1.00 68.25 103 LYS A O 1
ATOM 801 N N . PHE A 1 104 ? 2.200 10.958 4.326 1.00 75.88 104 PHE A N 1
ATOM 802 C CA . PHE A 1 104 ? 2.657 9.729 4.956 1.00 75.88 104 PHE A CA 1
ATOM 803 C C . PHE A 1 104 ? 4.104 9.446 4.553 1.00 75.88 104 PHE A C 1
ATOM 805 O O . PHE A 1 104 ? 4.494 9.635 3.400 1.00 75.88 104 PHE A O 1
ATOM 812 N N . SER A 1 105 ? 4.897 8.974 5.512 1.00 69.31 105 SER A N 1
ATOM 813 C CA . SER A 1 105 ? 6.230 8.434 5.270 1.00 69.31 105 SER A CA 1
ATOM 814 C C . SER A 1 105 ? 6.370 7.151 6.077 1.00 69.31 105 SER A C 1
ATOM 816 O O . SER A 1 105 ? 6.299 7.168 7.307 1.00 69.31 105 SER A O 1
ATOM 818 N N . GLY A 1 106 ? 6.508 6.035 5.370 1.00 67.50 106 GLY A N 1
ATOM 819 C CA . GLY A 1 106 ? 6.667 4.708 5.946 1.00 67.50 106 GLY A CA 1
ATOM 820 C C . GLY A 1 106 ? 8.016 4.120 5.565 1.00 67.50 106 GLY A C 1
ATOM 821 O O . GLY A 1 106 ? 8.463 4.247 4.425 1.00 67.50 106 GLY A O 1
ATOM 822 N N . LYS A 1 107 ? 8.659 3.438 6.510 1.00 72.12 107 LYS A N 1
ATOM 823 C CA . LYS A 1 107 ? 9.873 2.664 6.248 1.00 72.12 107 LYS A CA 1
ATOM 824 C C . LYS A 1 107 ? 9.521 1.185 6.253 1.00 72.12 107 LYS A C 1
ATOM 826 O O . LYS A 1 107 ? 9.059 0.671 7.268 1.00 72.12 107 LYS A O 1
ATOM 831 N N . SER A 1 108 ? 9.768 0.499 5.141 1.00 60.69 108 SER A N 1
ATOM 832 C CA . SER A 1 108 ? 9.704 -0.962 5.127 1.00 60.69 108 SER A CA 1
ATOM 833 C C . SER A 1 108 ? 10.965 -1.503 5.805 1.00 60.69 108 SER A C 1
ATOM 835 O O . SER A 1 108 ? 12.089 -1.219 5.381 1.00 60.69 108 SER A O 1
ATOM 837 N N . LEU A 1 109 ? 10.789 -2.244 6.897 1.00 55.94 109 LEU A N 1
ATOM 838 C CA . LEU A 1 109 ? 11.822 -3.130 7.418 1.00 55.94 109 LEU A CA 1
ATOM 839 C C . LEU A 1 109 ? 11.634 -4.452 6.677 1.00 55.94 109 LEU A C 1
ATOM 841 O O . LEU A 1 109 ? 10.558 -5.036 6.762 1.00 55.94 109 LEU A O 1
ATOM 845 N N . LEU A 1 110 ? 12.642 -4.898 5.921 1.00 40.75 110 LEU A N 1
ATOM 846 C CA . LEU A 1 110 ? 12.617 -6.227 5.312 1.00 40.75 110 LEU A CA 1
ATOM 847 C C . LEU A 1 110 ? 12.325 -7.267 6.407 1.00 40.75 110 LEU A C 1
ATOM 849 O O . LEU A 1 110 ? 13.199 -7.556 7.222 1.00 40.75 110 LEU A O 1
ATOM 853 N N . SER A 1 111 ? 11.133 -7.857 6.404 1.00 34.97 111 SER A N 1
ATOM 854 C CA . SER A 1 111 ? 10.945 -9.189 6.966 1.00 34.97 111 SER A CA 1
ATOM 855 C C . SER A 1 111 ? 11.261 -10.175 5.852 1.00 34.97 111 SER A C 1
ATOM 857 O O . SER A 1 111 ? 10.448 -10.411 4.960 1.00 34.97 111 SER A O 1
ATOM 859 N N . VAL A 1 112 ? 12.487 -10.691 5.874 1.00 31.08 112 VAL A N 1
ATOM 860 C CA . VAL A 1 112 ? 12.819 -11.928 5.171 1.00 31.08 112 VAL A CA 1
ATOM 861 C C . VAL A 1 112 ? 11.982 -13.025 5.831 1.00 31.08 112 VAL A C 1
ATOM 863 O O . VAL A 1 112 ? 12.114 -13.239 7.037 1.00 31.08 112 VAL A O 1
ATOM 866 N N . LEU A 1 113 ? 11.095 -13.654 5.063 1.00 33.88 113 LEU A N 1
ATOM 867 C CA . LEU A 1 113 ? 10.636 -15.014 5.335 1.00 33.88 113 LEU A CA 1
ATOM 868 C C . LEU A 1 113 ? 11.438 -15.953 4.438 1.00 33.88 113 LEU A C 1
ATOM 870 O O . LEU A 1 113 ? 11.587 -15.611 3.242 1.00 33.88 113 LEU A O 1
#